Protein AF-A0A8B8SQ99-F1 (afdb_monomer_lite)

Structure (mmCIF, N/CA/C/O backbone):
data_AF-A0A8B8SQ99-F1
#
_entry.id   AF-A0A8B8SQ99-F1
#
loop_
_atom_site.group_PDB
_atom_site.id
_atom_site.type_symbol
_atom_site.label_atom_id
_atom_site.label_alt_id
_atom_site.label_comp_id
_atom_site.label_asym_id
_atom_site.label_entity_id
_atom_site.label_seq_id
_atom_site.pdbx_PDB_ins_code
_atom_site.Cartn_x
_atom_site.Cartn_y
_atom_site.Cartn_z
_atom_site.occupancy
_atom_site.B_iso_or_equiv
_atom_site.auth_seq_id
_atom_site.auth_comp_id
_atom_site.auth_asym_id
_atom_site.auth_atom_id
_atom_site.pdbx_PDB_model_num
ATOM 1 N N . MET A 1 1 ? 25.452 -4.750 1.255 1.00 30.83 1 MET A N 1
ATOM 2 C CA . MET A 1 1 ? 24.038 -4.428 1.561 1.00 30.83 1 MET A CA 1
ATOM 3 C C . MET A 1 1 ? 23.661 -3.075 0.950 1.00 30.83 1 MET A C 1
ATOM 5 O O . MET A 1 1 ? 23.865 -2.051 1.585 1.00 30.83 1 MET A O 1
ATOM 9 N N . ARG A 1 2 ? 23.164 -3.026 -0.296 1.00 33.44 2 ARG A N 1
ATOM 10 C CA . ARG A 1 2 ? 22.572 -1.787 -0.840 1.00 33.44 2 ARG A CA 1
ATOM 11 C C . ARG A 1 2 ? 21.078 -1.833 -0.567 1.00 33.44 2 ARG A C 1
ATOM 13 O O . ARG A 1 2 ? 20.416 -2.775 -0.985 1.00 33.44 2 ARG A O 1
ATOM 20 N N . ARG A 1 3 ? 20.591 -0.842 0.178 1.00 34.09 3 ARG A N 1
ATOM 21 C CA . ARG A 1 3 ? 19.193 -0.638 0.563 1.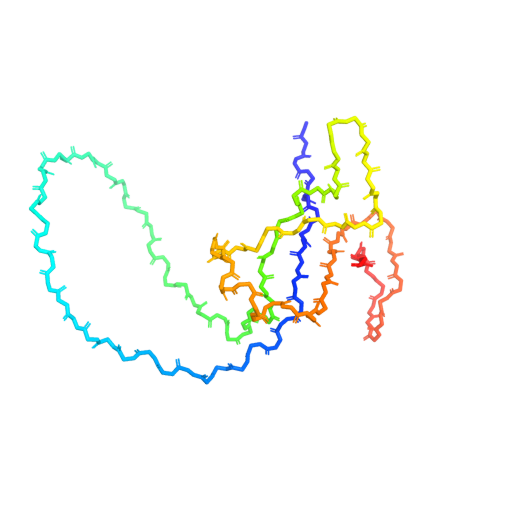00 34.09 3 ARG A CA 1
ATOM 22 C C . ARG A 1 3 ? 18.356 -0.478 -0.714 1.00 34.09 3 ARG A C 1
ATOM 24 O O . ARG A 1 3 ? 18.213 0.622 -1.232 1.00 34.09 3 ARG A O 1
ATOM 31 N N . SER A 1 4 ? 17.889 -1.600 -1.257 1.00 33.97 4 SER A N 1
ATOM 32 C CA . SER A 1 4 ? 16.894 -1.669 -2.320 1.00 33.97 4 SER A CA 1
ATOM 33 C C . SER A 1 4 ? 15.702 -0.834 -1.881 1.00 33.97 4 SER A C 1
ATOM 35 O O . SER A 1 4 ? 15.157 -1.074 -0.803 1.00 33.97 4 SER A O 1
ATOM 37 N N . GLU A 1 5 ? 15.358 0.180 -2.675 1.00 46.09 5 GLU A N 1
ATOM 38 C CA . GLU A 1 5 ? 14.163 0.999 -2.501 1.00 46.09 5 GLU A CA 1
ATOM 39 C C . GLU A 1 5 ? 12.965 0.053 -2.357 1.00 46.09 5 GLU A C 1
ATOM 41 O O . GLU A 1 5 ? 12.477 -0.491 -3.345 1.00 46.09 5 GLU A O 1
ATOM 46 N N . MET A 1 6 ? 12.547 -0.212 -1.115 1.00 45.34 6 MET A N 1
ATOM 47 C CA . MET A 1 6 ? 11.336 -0.970 -0.835 1.00 45.34 6 MET A CA 1
ATOM 48 C C . MET A 1 6 ? 10.214 -0.279 -1.603 1.00 45.34 6 MET A C 1
ATOM 50 O O . MET A 1 6 ? 10.053 0.941 -1.472 1.00 45.34 6 MET A O 1
ATOM 54 N N . GLY A 1 7 ? 9.513 -1.032 -2.456 1.00 53.31 7 GLY A N 1
ATOM 55 C CA . GLY A 1 7 ? 8.424 -0.495 -3.260 1.00 53.31 7 GLY A CA 1
ATOM 56 C C . GLY A 1 7 ? 7.472 0.290 -2.366 1.00 53.31 7 GLY A C 1
ATOM 57 O O . GLY A 1 7 ? 7.188 -0.093 -1.228 1.00 53.31 7 GLY A O 1
ATOM 58 N N . ARG A 1 8 ? 7.071 1.464 -2.837 1.00 64.06 8 ARG A N 1
ATOM 59 C CA . ARG A 1 8 ? 6.225 2.367 -2.064 1.00 64.06 8 ARG A CA 1
ATOM 60 C C . ARG A 1 8 ? 4.787 2.111 -2.495 1.00 64.06 8 ARG A C 1
ATOM 62 O O . ARG A 1 8 ? 4.491 2.132 -3.689 1.00 64.06 8 ARG A O 1
ATOM 69 N N . VAL A 1 9 ? 3.911 1.856 -1.524 1.00 68.06 9 VAL A N 1
ATOM 70 C CA . VAL A 1 9 ? 2.469 1.818 -1.774 1.00 68.06 9 VAL A CA 1
ATOM 71 C C . VAL A 1 9 ? 1.961 3.253 -1.803 1.00 68.06 9 VAL A C 1
ATOM 73 O O . VAL A 1 9 ? 2.213 4.049 -0.895 1.00 68.06 9 VAL A O 1
ATOM 76 N N . TYR A 1 10 ? 1.227 3.577 -2.851 1.00 72.69 10 TYR A N 1
ATOM 77 C CA . TYR A 1 10 ? 0.567 4.854 -3.028 1.00 72.69 10 TYR A CA 1
ATOM 78 C C . TYR A 1 10 ? -0.932 4.623 -3.145 1.00 72.69 10 TYR A C 1
ATOM 80 O O . TYR A 1 10 ? -1.381 3.646 -3.735 1.00 72.69 10 TYR A O 1
ATOM 88 N N . THR A 1 11 ? -1.719 5.536 -2.595 1.00 66.19 11 THR A N 1
ATOM 89 C CA . THR A 1 11 ? -3.162 5.592 -2.850 1.00 66.19 11 THR A CA 1
ATOM 90 C C . THR A 1 11 ? -3.401 6.711 -3.854 1.00 66.19 11 THR A C 1
ATOM 92 O O . THR A 1 11 ? -3.007 7.848 -3.604 1.00 66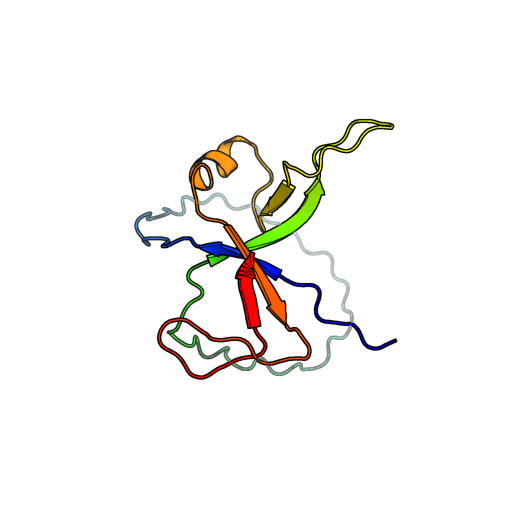.19 11 THR A O 1
ATOM 95 N N . VAL A 1 12 ? -3.969 6.412 -5.024 1.00 57.34 12 VAL A N 1
ATOM 96 C CA . VAL A 1 12 ? -4.258 7.434 -6.039 1.00 57.34 12 VAL A CA 1
ATOM 97 C C . VAL A 1 12 ? -5.444 8.240 -5.530 1.00 57.34 12 VAL A C 1
ATOM 99 O O . VAL A 1 12 ? -6.592 7.800 -5.585 1.00 57.34 12 VAL A O 1
ATOM 102 N N . LEU A 1 13 ? -5.149 9.412 -4.981 1.00 51.69 13 LEU A N 1
ATOM 103 C CA . LEU A 1 13 ? -6.122 10.285 -4.352 1.00 51.69 13 LEU A CA 1
ATOM 104 C C . LEU A 1 13 ? -6.054 11.648 -5.026 1.00 51.69 13 LEU A C 1
ATOM 106 O O . LEU A 1 13 ? -5.206 12.479 -4.710 1.00 51.69 13 LEU A O 1
ATOM 110 N N . ARG A 1 14 ? -7.002 11.905 -5.932 1.00 43.75 14 ARG A N 1
ATOM 111 C CA . ARG A 1 14 ? -7.332 13.270 -6.349 1.00 43.75 14 ARG A CA 1
ATOM 112 C C . ARG A 1 14 ? -7.964 13.973 -5.145 1.00 43.75 14 ARG A C 1
ATOM 114 O O . ARG A 1 14 ? -9.180 13.977 -4.992 1.00 43.75 14 ARG A O 1
ATOM 121 N N . VAL A 1 15 ? -7.126 14.497 -4.256 1.00 45.84 15 VAL A N 1
ATOM 122 C CA . VAL A 1 15 ? -7.551 15.379 -3.170 1.00 45.84 15 VAL A CA 1
ATOM 123 C C . VAL A 1 15 ? -7.977 16.690 -3.824 1.00 45.84 15 VAL A C 1
ATOM 125 O O . VAL A 1 15 ? -7.140 17.414 -4.360 1.00 45.84 15 VAL A O 1
ATOM 128 N N . GLN A 1 16 ? -9.281 16.963 -3.849 1.00 38.91 16 GLN A N 1
ATOM 129 C CA . GLN A 1 16 ? -9.769 18.311 -4.121 1.00 38.91 16 GLN A CA 1
ATOM 130 C C . GLN A 1 16 ? -9.542 19.152 -2.854 1.00 38.91 16 GLN A C 1
ATOM 132 O O . GLN A 1 16 ? -9.927 18.710 -1.770 1.00 38.91 16 GLN A O 1
ATOM 137 N N . PRO A 1 17 ? -8.892 20.324 -2.946 1.00 40.69 17 PRO A N 1
ATOM 138 C CA . PRO A 1 17 ? -8.692 21.199 -1.804 1.00 40.69 17 PRO A CA 1
ATOM 139 C C . PRO A 1 17 ? -9.964 22.021 -1.577 1.00 40.69 17 PRO A C 1
ATOM 141 O O . PRO A 1 17 ? -10.058 23.160 -2.018 1.00 40.69 17 PRO A O 1
ATOM 144 N N . THR A 1 18 ? -10.960 21.460 -0.899 1.00 50.25 18 THR A N 1
ATOM 145 C CA . THR A 1 18 ? -12.085 22.252 -0.383 1.00 50.25 18 THR A CA 1
ATOM 146 C C . THR A 1 18 ? -12.356 21.846 1.054 1.00 50.25 18 THR A C 1
ATOM 148 O O . THR A 1 18 ? -12.973 20.819 1.315 1.00 50.25 18 THR A O 1
ATOM 151 N N . GLY A 1 19 ? -11.846 22.646 1.985 1.00 35.97 19 GLY A N 1
ATOM 152 C CA . GLY A 1 19 ? -12.051 22.442 3.412 1.00 35.97 19 GLY A CA 1
ATOM 153 C C . GLY A 1 19 ? -11.251 23.450 4.217 1.00 35.97 19 GLY A C 1
ATOM 154 O O . GLY A 1 19 ? -10.166 23.154 4.705 1.00 35.97 19 GLY A O 1
ATOM 155 N N . THR A 1 20 ? -11.761 24.674 4.291 1.00 40.78 20 THR A N 1
ATOM 156 C CA . THR A 1 20 ? -11.312 25.721 5.210 1.00 40.78 20 THR A CA 1
ATOM 157 C C . THR A 1 20 ? -11.334 25.200 6.648 1.00 40.78 20 THR A C 1
ATOM 159 O O . THR A 1 20 ? -12.394 24.818 7.136 1.00 40.78 20 THR A O 1
ATOM 162 N N . CYS A 1 21 ? -10.190 25.204 7.335 1.00 28.67 21 CYS A N 1
ATOM 163 C CA . CYS A 1 21 ? -10.114 24.908 8.765 1.00 28.67 21 CYS A CA 1
ATOM 164 C C . CYS A 1 21 ? -9.888 26.228 9.510 1.00 28.67 21 CYS A C 1
ATOM 166 O O . CYS A 1 21 ? -8.792 26.791 9.489 1.00 28.67 21 CYS A O 1
ATOM 168 N N . SER A 1 22 ? -10.953 26.760 10.103 1.00 27.58 22 SER A N 1
ATOM 169 C CA . SER A 1 22 ? -10.917 27.936 10.966 1.00 27.58 22 SER A CA 1
ATOM 170 C C . SER A 1 22 ? -10.170 27.605 12.261 1.00 27.58 22 SER A C 1
ATOM 172 O O . SER A 1 22 ? -10.536 26.705 13.012 1.00 27.58 22 SER A O 1
ATOM 174 N N . PHE A 1 23 ? -9.092 28.348 12.510 1.00 29.92 23 PHE A N 1
ATOM 175 C CA . PHE A 1 23 ? -8.363 28.353 13.773 1.00 29.92 23 PHE A CA 1
ATOM 176 C C . PHE A 1 23 ? -9.188 29.139 14.801 1.00 29.92 23 PHE A C 1
ATOM 178 O O . PHE A 1 23 ? -9.244 30.365 14.738 1.00 29.92 23 PHE A O 1
ATOM 185 N N . LEU A 1 24 ? -9.812 28.450 15.756 1.00 33.16 24 LEU A N 1
ATOM 186 C CA . LEU A 1 24 ? -10.222 29.064 17.017 1.00 33.16 24 LEU A CA 1
ATOM 187 C C . LEU A 1 24 ? -9.241 28.605 18.090 1.00 33.16 24 LEU A C 1
ATOM 189 O O . LEU A 1 24 ? -9.067 27.415 18.346 1.00 33.16 24 LEU A O 1
ATOM 193 N N . GLY A 1 25 ? -8.510 29.579 18.625 1.00 31.86 25 GLY A N 1
ATOM 194 C CA . GLY A 1 25 ? -7.423 29.356 19.557 1.00 31.86 25 GLY A CA 1
ATOM 195 C C . GLY A 1 25 ? -7.890 29.005 20.962 1.00 31.86 25 GLY A C 1
ATOM 196 O O . GLY A 1 25 ? -8.979 29.357 21.391 1.00 31.86 25 GLY A O 1
ATOM 197 N N . THR A 1 26 ? -6.980 28.394 21.709 1.00 39.06 26 THR A N 1
ATOM 198 C CA . THR A 1 26 ? -6.768 28.670 23.129 1.00 39.06 26 THR A CA 1
ATOM 199 C C . THR A 1 26 ? -5.285 28.457 23.420 1.00 39.06 26 THR A C 1
ATOM 201 O O . THR A 1 26 ? -4.630 27.539 22.928 1.00 39.06 26 THR A O 1
ATOM 204 N N . THR A 1 27 ? -4.719 29.405 24.150 1.00 48.59 27 THR A N 1
ATOM 205 C CA . THR A 1 27 ? -3.300 29.532 24.457 1.00 48.59 27 THR A CA 1
ATOM 206 C C . THR A 1 27 ? -2.888 28.530 25.530 1.00 48.59 27 THR A C 1
ATOM 208 O O . THR A 1 27 ? -3.297 28.676 26.678 1.00 48.59 27 THR A O 1
ATOM 211 N N . TYR A 1 28 ? -2.012 27.576 25.207 1.00 34.81 28 TYR A N 1
ATOM 212 C CA . TYR A 1 28 ? -1.273 26.825 26.226 1.00 34.81 28 TYR A CA 1
ATOM 213 C C . TYR A 1 28 ? 0.161 27.353 26.324 1.00 34.81 28 TYR A C 1
ATOM 215 O O . TYR A 1 28 ? 1.009 27.137 25.456 1.00 34.81 28 TYR A O 1
ATOM 223 N N . ARG A 1 29 ? 0.421 28.112 27.391 1.00 34.84 29 ARG A N 1
ATOM 224 C CA . ARG A 1 29 ? 1.713 28.736 27.693 1.00 34.84 29 ARG A CA 1
ATOM 225 C C . ARG A 1 29 ? 2.652 27.677 28.279 1.00 34.84 29 ARG A C 1
ATOM 227 O O . ARG A 1 29 ? 2.729 27.517 29.492 1.00 34.84 29 ARG A O 1
ATOM 234 N N . TYR A 1 30 ? 3.364 26.935 27.431 1.00 40.44 30 TYR A N 1
ATOM 235 C CA . TYR A 1 30 ? 4.378 25.991 27.909 1.00 40.44 30 TYR A CA 1
ATOM 236 C C . TYR A 1 30 ? 5.689 26.721 28.236 1.00 40.44 30 TYR A C 1
ATOM 238 O O . TYR A 1 30 ? 6.352 27.293 27.366 1.00 40.44 30 TYR A O 1
ATOM 246 N N . ARG A 1 31 ? 6.054 26.716 29.520 1.00 42.84 31 ARG A N 1
ATOM 247 C CA . ARG A 1 31 ? 7.272 27.319 30.073 1.00 42.84 31 ARG A CA 1
ATOM 248 C C . ARG A 1 31 ? 8.473 26.427 29.718 1.00 42.84 31 ARG A C 1
ATOM 250 O O . ARG A 1 31 ? 8.557 25.288 30.160 1.00 42.84 31 ARG A O 1
ATOM 257 N N . LYS A 1 32 ? 9.378 26.927 28.871 1.00 43.78 32 LYS A N 1
ATOM 258 C CA . LYS A 1 32 ? 10.569 26.204 28.384 1.00 43.78 32 LYS A CA 1
ATOM 259 C C . LYS A 1 32 ? 11.573 25.923 29.519 1.00 43.78 32 LYS A C 1
ATOM 261 O O . LYS A 1 32 ? 11.946 26.879 30.198 1.00 43.78 32 LYS A O 1
ATOM 266 N N . PRO A 1 33 ? 12.102 24.694 29.674 1.00 37.22 33 PRO A N 1
ATOM 267 C CA . PRO A 1 33 ? 13.322 24.460 30.441 1.00 37.22 33 PRO A CA 1
ATOM 268 C C . PRO A 1 33 ? 14.547 24.823 29.593 1.00 37.22 33 PRO A C 1
ATOM 270 O O . PRO A 1 33 ? 14.659 24.429 28.428 1.00 37.22 33 PRO A O 1
ATOM 273 N N . SER A 1 34 ? 15.464 25.593 30.176 1.00 52.53 34 SER A N 1
ATOM 274 C CA . SER A 1 34 ? 16.729 25.980 29.561 1.00 52.53 34 SER A CA 1
ATOM 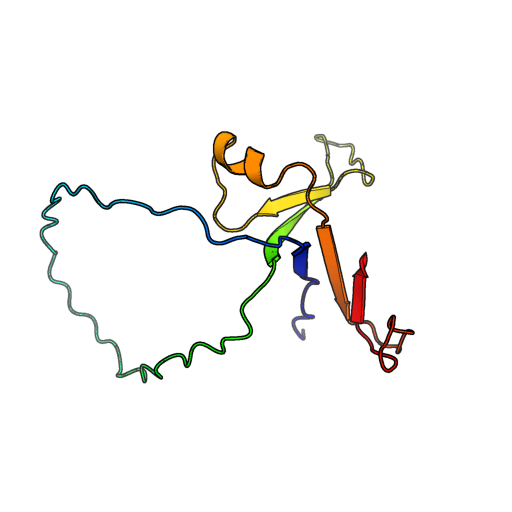275 C C . SER A 1 34 ? 17.731 24.828 29.609 1.00 52.53 34 SER A C 1
ATOM 277 O O . SER A 1 34 ? 18.387 24.616 30.623 1.00 52.53 34 SER A O 1
ATOM 279 N N . TRP A 1 35 ? 17.912 24.142 28.487 1.00 38.53 35 TRP A N 1
ATOM 280 C CA . TRP A 1 35 ? 19.141 23.404 28.212 1.00 38.53 35 TRP A CA 1
ATOM 281 C C . TRP A 1 35 ? 19.586 23.751 26.796 1.00 38.53 35 TRP A C 1
ATOM 283 O O . TRP A 1 35 ? 18.945 23.398 25.806 1.00 38.53 35 TRP A O 1
ATOM 293 N N . ARG A 1 36 ? 20.667 24.533 26.715 1.00 48.88 36 ARG A N 1
ATOM 294 C CA . ARG A 1 36 ? 21.410 24.759 25.476 1.00 48.88 36 ARG A CA 1
ATOM 295 C C . ARG A 1 36 ? 22.132 23.460 25.136 1.00 48.88 36 ARG A C 1
ATOM 297 O O . ARG A 1 36 ? 22.939 22.993 25.929 1.00 48.88 36 ARG A O 1
ATOM 304 N N . LEU A 1 37 ? 21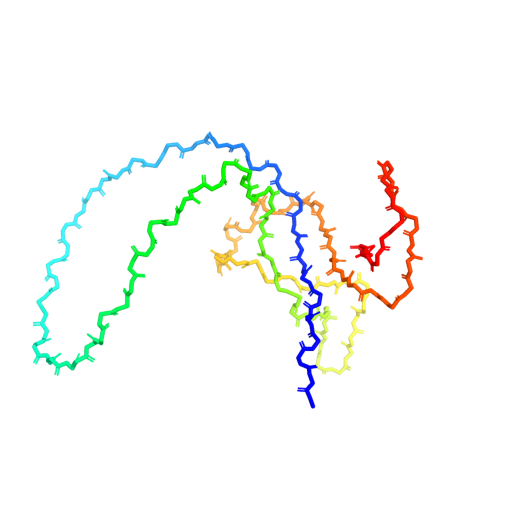.912 22.946 23.932 1.00 48.50 37 LEU A N 1
ATOM 305 C CA . LEU A 1 37 ? 22.916 22.146 23.245 1.00 48.50 37 LEU A CA 1
ATOM 306 C C . LEU A 1 37 ? 23.023 22.668 21.814 1.00 48.50 37 LEU A C 1
ATOM 308 O O . LEU A 1 37 ? 22.019 22.822 21.115 1.00 48.50 37 LEU A O 1
ATOM 312 N N . TRP A 1 38 ? 24.253 23.010 21.447 1.00 37.03 38 TRP A N 1
ATOM 313 C CA . TRP A 1 38 ? 24.708 23.401 20.119 1.00 37.03 38 TRP A CA 1
ATOM 314 C C . TRP A 1 38 ? 23.935 22.709 18.984 1.00 37.03 38 TRP A C 1
ATOM 316 O O . TRP A 1 38 ? 23.888 21.482 18.907 1.00 37.03 38 TRP A O 1
ATOM 326 N N . ARG A 1 39 ? 23.384 23.497 18.055 1.00 45.78 39 ARG A N 1
ATOM 327 C CA . ARG A 1 39 ? 23.008 23.018 16.721 1.00 45.78 39 ARG A CA 1
ATOM 328 C C . ARG A 1 39 ? 23.821 23.803 15.690 1.00 45.78 39 ARG A C 1
ATOM 330 O O . ARG A 1 39 ? 23.717 25.029 15.695 1.00 45.78 39 ARG A O 1
ATOM 337 N N . PRO A 1 40 ? 24.620 23.142 14.834 1.00 46.81 40 PRO A N 1
ATOM 338 C CA . PRO A 1 40 ? 25.331 23.825 13.762 1.00 46.81 40 PRO A CA 1
ATOM 339 C C . PRO A 1 40 ? 24.334 24.455 12.783 1.00 46.81 40 PRO A C 1
ATOM 341 O O . PRO A 1 40 ? 23.215 23.961 12.605 1.00 46.81 40 PRO A O 1
ATOM 344 N N . ALA A 1 41 ? 24.752 25.558 12.163 1.00 53.41 41 ALA A N 1
ATOM 345 C CA . ALA A 1 41 ? 24.026 26.243 11.104 1.00 53.41 41 ALA A CA 1
ATOM 346 C C . ALA A 1 41 ? 23.798 25.287 9.920 1.00 53.41 41 ALA A C 1
ATOM 348 O O . ALA A 1 41 ? 24.667 25.082 9.081 1.00 53.41 41 ALA A O 1
ATOM 349 N N . GLY A 1 42 ? 22.625 24.658 9.886 1.00 45.94 42 GLY A N 1
ATOM 350 C CA . GLY A 1 42 ? 22.148 23.884 8.749 1.00 45.94 42 GLY A CA 1
ATOM 351 C C . GLY A 1 42 ? 21.298 24.779 7.860 1.00 45.94 42 GLY A C 1
ATOM 352 O O . GLY A 1 42 ? 20.247 25.257 8.286 1.00 45.94 42 GLY A O 1
ATOM 353 N N . ASN A 1 43 ? 21.772 25.015 6.642 1.00 57.41 43 ASN A N 1
ATOM 354 C CA . ASN A 1 43 ? 21.142 25.832 5.611 1.00 57.41 43 ASN A CA 1
ATOM 355 C C . ASN A 1 43 ? 19.637 25.531 5.498 1.00 57.41 43 ASN A C 1
ATOM 357 O O . ASN A 1 43 ? 19.239 24.469 5.017 1.00 57.41 43 ASN A O 1
ATOM 361 N N . ARG A 1 44 ? 18.786 26.481 5.909 1.00 52.69 44 ARG A N 1
ATOM 362 C CA . ARG A 1 44 ? 17.374 26.502 5.508 1.00 52.69 44 ARG A CA 1
ATOM 363 C C . ARG A 1 44 ? 17.335 26.906 4.040 1.00 52.69 44 ARG A C 1
ATOM 365 O O . ARG A 1 44 ? 17.134 28.071 3.721 1.00 52.69 44 ARG A O 1
ATOM 372 N N . THR A 1 45 ? 17.557 25.949 3.144 1.00 49.81 45 THR A N 1
ATOM 373 C CA . THR A 1 45 ? 17.119 26.118 1.762 1.00 49.81 45 THR A CA 1
ATOM 374 C C . THR A 1 45 ? 15.604 26.283 1.810 1.00 49.81 45 THR A C 1
ATOM 376 O O . THR A 1 45 ? 14.882 25.425 2.327 1.00 49.81 45 THR A O 1
ATOM 379 N N . SER A 1 46 ? 15.111 27.439 1.361 1.00 53.50 46 SER A N 1
ATOM 380 C CA . SER A 1 46 ? 13.692 27.630 1.097 1.00 53.50 46 SER A CA 1
ATOM 381 C C . SER A 1 46 ? 13.294 26.522 0.134 1.00 53.50 46 SER A C 1
ATOM 383 O O . SER A 1 46 ? 13.794 26.421 -0.984 1.00 53.50 46 SER A O 1
ATOM 385 N N . LYS A 1 47 ? 12.471 25.596 0.619 1.00 57.06 47 LYS A N 1
ATOM 386 C CA . LYS A 1 47 ? 11.982 24.489 -0.186 1.00 57.06 47 LYS A CA 1
ATOM 387 C C . LYS A 1 47 ? 11.064 25.111 -1.230 1.00 57.06 47 LYS A C 1
ATOM 389 O O . LYS A 1 47 ? 9.900 25.358 -0.935 1.00 57.06 47 LYS A O 1
ATOM 394 N N . THR A 1 48 ? 11.606 25.435 -2.403 1.00 50.00 48 THR A N 1
ATOM 395 C CA . THR A 1 48 ? 10.836 25.871 -3.566 1.00 50.00 48 THR A CA 1
ATOM 396 C C . THR A 1 48 ? 9.715 24.859 -3.740 1.00 50.00 48 THR A C 1
ATOM 398 O O . THR A 1 48 ? 9.969 23.674 -3.977 1.00 50.00 48 THR A O 1
ATOM 401 N N . ILE A 1 49 ? 8.478 25.292 -3.497 1.00 61.72 49 ILE A N 1
ATOM 402 C CA . ILE A 1 49 ? 7.301 24.441 -3.618 1.00 61.72 49 ILE A CA 1
ATOM 403 C C . ILE A 1 49 ? 7.142 24.210 -5.115 1.00 61.72 49 ILE A C 1
ATOM 405 O O . ILE A 1 49 ? 6.590 25.039 -5.830 1.00 61.72 49 ILE A O 1
ATOM 409 N N . ASN A 1 50 ? 7.718 23.119 -5.615 1.00 54.78 50 ASN A N 1
ATOM 410 C CA . ASN A 1 50 ? 7.448 22.664 -6.965 1.00 54.78 50 ASN A CA 1
ATOM 411 C C . ASN A 1 50 ? 5.935 22.403 -7.042 1.00 54.78 50 ASN A C 1
ATOM 413 O O . ASN A 1 50 ? 5.429 21.488 -6.393 1.00 54.78 50 ASN A O 1
ATOM 417 N N . MET A 1 51 ? 5.223 23.259 -7.778 1.00 55.19 51 MET A N 1
ATOM 418 C CA . MET A 1 51 ? 3.758 23.273 -7.904 1.00 55.19 51 MET A CA 1
ATOM 419 C C . MET A 1 51 ? 3.197 21.995 -8.546 1.00 55.19 51 MET A C 1
ATOM 421 O O . MET A 1 51 ? 1.991 21.760 -8.508 1.00 55.19 51 MET A O 1
ATOM 425 N N . SER A 1 52 ? 4.058 21.119 -9.074 1.00 59.12 52 SER A N 1
ATOM 426 C CA . SER A 1 52 ? 3.718 19.723 -9.357 1.00 59.12 52 SER A CA 1
ATOM 427 C C . SER A 1 52 ? 3.591 18.931 -8.043 1.00 59.12 52 SER A C 1
ATOM 429 O O . SER A 1 52 ? 4.468 18.145 -7.674 1.00 59.12 52 SER A O 1
ATOM 431 N N . GLY A 1 53 ? 2.503 19.170 -7.309 1.00 77.12 53 GLY A N 1
ATOM 432 C CA . GLY A 1 53 ? 2.214 18.542 -6.019 1.00 77.12 53 GLY A CA 1
ATOM 433 C C . GLY A 1 53 ? 1.977 17.026 -6.087 1.00 77.12 53 GLY A C 1
ATOM 434 O O . GLY A 1 53 ? 1.736 16.435 -7.139 1.00 77.12 53 GLY A O 1
ATOM 435 N N . ARG A 1 54 ? 2.032 16.371 -4.922 1.00 81.06 54 ARG A N 1
ATOM 436 C CA . ARG A 1 54 ? 1.779 14.930 -4.770 1.00 81.06 54 ARG A CA 1
ATOM 437 C C . ARG A 1 54 ? 0.271 14.645 -4.815 1.00 81.06 54 ARG A C 1
ATOM 439 O O . ARG A 1 54 ? -0.429 14.977 -3.869 1.00 81.06 54 ARG A O 1
ATOM 446 N N . LEU A 1 55 ? -0.208 13.974 -5.864 1.00 88.19 55 LEU A N 1
ATOM 447 C CA . LEU A 1 55 ? -1.623 13.576 -6.041 1.00 88.19 55 LEU A CA 1
ATOM 448 C C . LEU A 1 55 ? -1.983 12.233 -5.371 1.00 88.19 55 LEU A C 1
ATOM 450 O O . LEU A 1 55 ? -2.867 11.508 -5.822 1.00 88.19 55 LEU A O 1
ATOM 454 N N . TRP A 1 56 ? -1.226 11.823 -4.361 1.00 88.56 56 TRP A N 1
ATOM 455 C CA . TRP A 1 56 ? -1.428 10.544 -3.691 1.00 88.56 56 TRP A CA 1
ATOM 456 C C . TRP A 1 56 ? -1.101 10.647 -2.209 1.00 88.56 56 TRP A C 1
ATOM 458 O O . TRP A 1 56 ? -0.195 11.388 -1.801 1.00 88.56 56 TRP A O 1
ATOM 468 N N . SER A 1 57 ? -1.809 9.862 -1.401 1.00 87.50 57 SER A N 1
ATOM 469 C CA . SER A 1 57 ? -1.484 9.720 0.015 1.00 87.50 57 SER A CA 1
ATOM 470 C C . SER A 1 57 ? -0.519 8.562 0.193 1.00 87.50 57 SER A C 1
ATOM 472 O O . SER A 1 57 ? -0.666 7.488 -0.404 1.00 87.50 57 SER A O 1
ATOM 474 N N . LYS A 1 58 ? 0.534 8.814 0.969 1.00 88.56 58 LYS A N 1
ATOM 475 C CA . LYS A 1 58 ? 1.574 7.826 1.223 1.00 88.56 58 LYS A CA 1
ATOM 476 C C . LYS A 1 58 ? 1.036 6.771 2.175 1.00 88.56 58 LYS A C 1
ATOM 478 O O . LYS A 1 58 ? 0.437 7.111 3.191 1.00 88.56 58 LYS A O 1
ATOM 483 N N . ALA A 1 59 ? 1.289 5.513 1.847 1.00 90.69 59 ALA A N 1
ATOM 484 C CA . ALA A 1 59 ? 0.975 4.394 2.710 1.00 90.69 59 ALA A CA 1
ATOM 485 C C . ALA A 1 59 ? 2.162 3.431 2.785 1.00 90.69 59 ALA A C 1
ATOM 487 O O . ALA A 1 59 ? 3.029 3.383 1.909 1.00 90.69 59 ALA A O 1
ATOM 488 N N . ILE A 1 60 ? 2.200 2.666 3.865 1.00 91.25 60 ILE A N 1
ATOM 489 C CA . ILE A 1 60 ? 3.169 1.609 4.108 1.00 91.25 60 ILE A CA 1
ATOM 490 C C . ILE A 1 60 ? 2.420 0.285 4.016 1.00 91.25 60 ILE A C 1
ATOM 492 O O . ILE A 1 60 ? 1.362 0.117 4.626 1.00 91.25 60 ILE A O 1
ATOM 496 N N . PHE A 1 61 ? 2.981 -0.659 3.262 1.00 92.81 61 PHE A N 1
ATOM 497 C CA . PHE A 1 61 ? 2.519 -2.040 3.288 1.00 92.81 61 PHE A CA 1
ATOM 498 C C . PHE A 1 61 ? 2.865 -2.643 4.651 1.00 92.81 61 PHE A C 1
ATOM 500 O O . PHE A 1 61 ? 4.040 -2.859 4.946 1.00 92.81 61 PHE A O 1
ATOM 507 N N . ALA A 1 62 ? 1.860 -2.853 5.499 1.00 91.69 62 ALA A N 1
ATOM 508 C CA . ALA A 1 62 ? 2.073 -3.398 6.836 1.00 91.69 62 ALA A CA 1
ATOM 509 C C . ALA A 1 62 ? 2.192 -4.929 6.806 1.00 91.69 62 ALA A C 1
ATOM 511 O O . ALA A 1 62 ? 2.932 -5.512 7.593 1.00 91.69 62 ALA A O 1
ATOM 512 N N . GLY A 1 63 ? 1.477 -5.576 5.887 1.00 93.00 63 GLY A N 1
ATOM 513 C CA . GLY A 1 63 ? 1.451 -7.025 5.740 1.00 93.00 63 GLY A CA 1
ATOM 514 C C . GLY A 1 63 ? 0.128 -7.493 5.153 1.00 93.00 63 GLY A C 1
ATOM 515 O O . GLY A 1 63 ? -0.648 -6.699 4.628 1.00 93.00 63 GLY A O 1
ATOM 516 N N . TYR A 1 64 ? -0.142 -8.785 5.273 1.00 96.12 64 TYR A N 1
ATOM 517 C CA . TYR A 1 64 ? -1.414 -9.3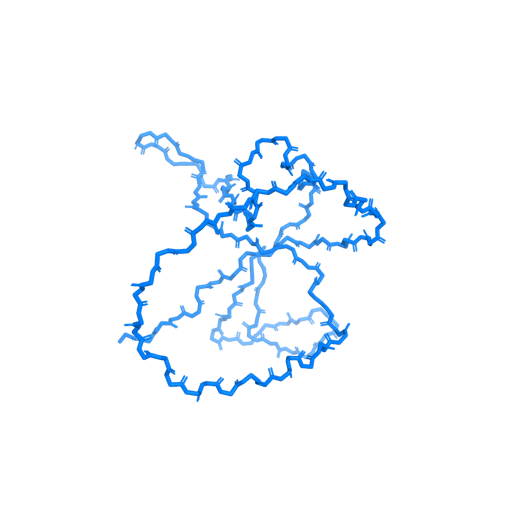77 4.870 1.00 96.12 64 TYR A CA 1
ATOM 518 C C . TYR A 1 64 ? -2.304 -9.636 6.080 1.00 96.12 64 TYR A C 1
ATOM 520 O O . TYR A 1 64 ? -1.823 -9.749 7.212 1.00 96.12 64 TYR A O 1
ATOM 528 N N . LYS A 1 65 ? -3.607 -9.783 5.840 1.00 95.81 65 LYS A N 1
ATOM 529 C CA . LYS A 1 65 ? -4.547 -10.231 6.867 1.00 95.81 65 LYS A CA 1
ATOM 530 C C . LYS A 1 65 ? -4.098 -11.601 7.376 1.00 95.81 65 LYS A C 1
ATOM 532 O O . LYS A 1 65 ? -3.979 -12.549 6.605 1.00 95.81 65 LYS A O 1
ATOM 537 N N . ARG A 1 66 ? -3.859 -11.732 8.678 1.00 97.50 66 ARG A N 1
ATOM 538 C CA . ARG A 1 66 ? -3.415 -12.991 9.289 1.00 97.50 66 ARG A CA 1
ATOM 539 C C . ARG A 1 66 ? -3.993 -13.182 10.682 1.00 97.50 66 ARG A C 1
ATOM 541 O O . ARG A 1 66 ? -4.292 -12.211 11.367 1.00 97.50 66 ARG A O 1
ATOM 548 N N . GLY A 1 67 ? -4.146 -14.441 11.073 1.00 95.25 67 GLY A N 1
ATOM 549 C CA . GLY A 1 67 ? -4.264 -14.843 12.471 1.00 95.25 67 GLY A CA 1
ATOM 550 C C . GLY A 1 67 ? -2.888 -15.180 13.051 1.00 95.25 67 GLY A C 1
ATOM 551 O O . GLY A 1 67 ? -1.852 -14.808 12.492 1.00 95.25 67 GLY A O 1
ATOM 552 N N . LEU A 1 68 ? -2.872 -15.940 14.148 1.00 95.69 68 LEU A N 1
ATOM 553 C CA . LEU A 1 68 ? -1.626 -16.351 14.801 1.00 95.69 68 LEU A CA 1
ATOM 554 C C . LEU A 1 68 ? -0.751 -17.218 13.876 1.00 95.69 68 LEU A C 1
ATOM 556 O O . LEU A 1 68 ? 0.429 -16.930 13.684 1.00 95.69 68 LEU A O 1
ATOM 560 N N . ARG A 1 69 ? -1.353 -18.248 13.267 1.00 95.19 69 ARG A N 1
ATOM 561 C CA . ARG A 1 69 ? -0.653 -19.247 12.438 1.00 95.19 69 ARG A CA 1
ATOM 562 C C . ARG A 1 69 ? -0.921 -19.109 10.940 1.00 95.19 69 ARG A C 1
ATOM 564 O O . ARG A 1 69 ? -0.043 -19.403 10.143 1.00 95.19 69 ARG A O 1
ATOM 571 N N . ASN A 1 70 ? -2.104 -18.616 10.566 1.00 94.81 70 ASN A N 1
ATOM 572 C CA . ASN A 1 70 ? -2.555 -18.616 9.174 1.00 94.81 70 ASN A CA 1
ATOM 573 C C . ASN A 1 70 ? -2.574 -17.202 8.596 1.00 94.81 70 ASN A C 1
ATOM 575 O O . ASN A 1 70 ? -3.199 -16.300 9.162 1.00 94.81 70 ASN A O 1
ATOM 579 N N . GLN A 1 71 ? -1.934 -17.033 7.445 1.00 97.00 71 GLN A N 1
ATOM 580 C CA . GLN A 1 71 ? -1.922 -15.799 6.668 1.00 97.00 71 GLN A CA 1
ATOM 581 C C . GLN A 1 71 ? -2.861 -15.932 5.462 1.00 97.00 71 GLN A C 1
ATOM 583 O O . GLN A 1 71 ? -3.004 -17.012 4.905 1.00 97.00 71 GLN A O 1
ATOM 588 N N . ARG A 1 72 ? -3.553 -14.849 5.099 1.00 97.06 72 ARG A N 1
ATOM 589 C CA . ARG A 1 72 ? -4.451 -14.768 3.941 1.00 97.06 72 ARG A CA 1
ATOM 590 C C . ARG A 1 72 ? -3.908 -13.720 2.973 1.00 97.06 72 ARG A C 1
ATOM 592 O O . ARG A 1 72 ? -4.130 -12.529 3.185 1.00 97.06 72 ARG A O 1
ATOM 599 N N . GLU A 1 73 ? -3.196 -14.138 1.926 1.00 94.81 73 GLU A N 1
ATOM 600 C CA . GLU A 1 73 ? -2.481 -13.205 1.037 1.00 94.81 73 GLU A CA 1
ATOM 601 C C . GLU A 1 73 ? -3.400 -12.361 0.140 1.00 94.81 73 GLU A C 1
ATOM 603 O O . GLU A 1 73 ? -2.996 -11.298 -0.321 1.00 94.81 73 GLU A O 1
ATOM 608 N N . HIS A 1 74 ? -4.655 -12.772 -0.067 1.00 95.12 74 HIS A N 1
ATOM 609 C CA . HIS A 1 74 ? -5.609 -12.037 -0.910 1.00 95.12 74 HIS A CA 1
ATOM 610 C C . HIS A 1 74 ? -6.062 -10.688 -0.320 1.00 95.12 74 HIS A C 1
ATOM 612 O O . HIS A 1 74 ? -6.753 -9.925 -0.991 1.00 95.12 74 HIS A O 1
ATOM 618 N N . THR A 1 75 ? -5.716 -10.372 0.933 1.00 95.00 75 THR A N 1
ATOM 619 C CA . THR A 1 75 ? -6.048 -9.084 1.560 1.00 95.00 75 THR A CA 1
ATOM 620 C C . THR A 1 75 ? -4.817 -8.458 2.195 1.00 95.00 75 THR A C 1
ATOM 622 O O . THR A 1 75 ? -4.239 -9.002 3.138 1.00 95.00 75 THR A O 1
ATOM 625 N N . ALA A 1 76 ? -4.450 -7.276 1.707 1.00 94.00 76 ALA A N 1
ATOM 626 C CA . ALA A 1 76 ? -3.364 -6.463 2.234 1.00 94.00 76 ALA A CA 1
ATOM 627 C C . ALA A 1 76 ? -3.847 -5.498 3.325 1.00 94.00 76 ALA A C 1
ATOM 629 O O . ALA A 1 76 ? -4.936 -4.934 3.242 1.00 94.00 76 ALA A O 1
ATOM 630 N N . LEU A 1 77 ? -2.995 -5.265 4.319 1.00 92.88 77 LEU A N 1
ATOM 631 C CA . LEU A 1 77 ? -3.147 -4.231 5.334 1.00 92.88 77 LEU A CA 1
ATOM 632 C C . LEU A 1 77 ? -2.233 -3.056 4.981 1.00 92.88 77 LEU A C 1
ATOM 634 O O . LEU A 1 77 ? -1.015 -3.212 4.837 1.00 92.88 77 LEU A O 1
ATOM 638 N N . LEU A 1 78 ? -2.824 -1.870 4.858 1.00 92.75 78 LEU A N 1
ATOM 639 C CA . LEU A 1 78 ? -2.123 -0.640 4.505 1.00 92.75 78 LEU A CA 1
ATOM 640 C C . LEU A 1 78 ? -2.182 0.345 5.668 1.00 92.75 78 LEU A C 1
ATOM 642 O O . LEU A 1 78 ? -3.260 0.684 6.147 1.00 92.75 78 LEU A O 1
ATOM 646 N N . LYS A 1 79 ? -1.017 0.832 6.098 1.00 91.06 79 LYS A N 1
ATOM 647 C CA . LYS A 1 79 ? -0.913 1.912 7.080 1.00 91.06 79 LYS A CA 1
ATOM 648 C C . LYS A 1 79 ? -0.721 3.231 6.349 1.00 91.06 79 LYS A C 1
ATOM 650 O O . LYS A 1 79 ? 0.341 3.467 5.775 1.00 91.06 79 LYS A O 1
ATOM 655 N N . ILE A 1 80 ? -1.740 4.077 6.358 1.00 91.06 80 ILE A N 1
ATOM 656 C CA . ILE A 1 80 ? -1.693 5.394 5.719 1.00 91.06 80 ILE A CA 1
ATOM 657 C C . ILE A 1 80 ? -0.921 6.359 6.627 1.00 91.06 80 ILE A C 1
ATOM 659 O O . ILE A 1 80 ? -1.046 6.319 7.850 1.00 91.06 80 ILE A O 1
ATOM 663 N N . GLU A 1 81 ? -0.069 7.201 6.044 1.00 89.31 81 GLU A N 1
ATOM 664 C CA . GLU A 1 81 ? 0.656 8.211 6.814 1.00 89.31 81 GLU A CA 1
ATOM 665 C C . GLU A 1 81 ? -0.303 9.269 7.362 1.00 89.31 81 GLU A C 1
ATOM 667 O O . GLU A 1 81 ? -1.022 9.906 6.597 1.00 89.31 81 GLU A O 1
ATOM 672 N N . GLY A 1 82 ? -0.254 9.490 8.678 1.00 88.75 82 GLY A N 1
ATOM 673 C CA . GLY A 1 82 ? -1.040 10.527 9.349 1.00 88.75 82 GLY A CA 1
ATOM 674 C C . GLY A 1 82 ? -2.455 10.113 9.749 1.00 88.75 82 GLY A C 1
ATOM 675 O O . GLY A 1 82 ? -3.159 10.958 10.276 1.00 88.75 82 GLY A O 1
ATOM 676 N N . VAL A 1 83 ? -2.844 8.851 9.537 1.00 89.81 83 VAL A N 1
ATOM 677 C CA . VAL A 1 83 ? -4.144 8.309 9.960 1.00 89.81 83 VAL A CA 1
ATOM 678 C C . VAL A 1 83 ? -3.926 7.334 11.110 1.00 89.81 83 VAL A C 1
ATOM 680 O O . VAL A 1 83 ? -3.186 6.355 10.960 1.00 89.81 83 VAL A O 1
ATOM 683 N N . TYR A 1 84 ? -4.551 7.606 12.254 1.00 89.94 84 TYR A N 1
ATOM 684 C CA . TYR A 1 84 ? -4.420 6.771 13.457 1.00 89.94 84 TYR A CA 1
ATOM 685 C C . TYR A 1 84 ? -5.767 6.354 14.046 1.00 89.94 84 TYR A C 1
ATOM 687 O O . TYR A 1 84 ? -5.838 5.295 14.671 1.00 89.94 84 TYR A O 1
ATOM 695 N N . ALA A 1 85 ? -6.815 7.153 13.835 1.00 91.56 85 ALA A N 1
ATOM 696 C CA . ALA A 1 85 ? -8.168 6.854 14.286 1.00 91.56 85 ALA A CA 1
ATOM 697 C C . ALA A 1 85 ? -8.988 6.158 13.190 1.00 91.56 85 ALA A C 1
ATOM 699 O O . ALA A 1 85 ? -8.739 6.349 12.001 1.00 91.56 85 ALA A O 1
ATOM 700 N N . GLY A 1 86 ? -9.984 5.363 13.598 1.00 87.19 86 GLY A N 1
ATOM 701 C CA . GLY A 1 86 ? -10.920 4.714 12.675 1.00 87.19 86 GLY A CA 1
ATOM 702 C C . GLY A 1 86 ? -11.761 5.724 11.893 1.00 87.19 86 GLY A C 1
ATOM 703 O O . GLY A 1 86 ? -11.933 5.562 10.690 1.00 87.19 86 GLY A O 1
ATOM 704 N N . ASP A 1 87 ? -12.182 6.809 12.538 1.00 89.50 87 ASP A N 1
ATOM 705 C CA . ASP A 1 87 ? -13.055 7.828 11.940 1.00 89.50 87 ASP A CA 1
ATOM 706 C C . ASP A 1 87 ? -12.376 8.554 10.762 1.00 89.50 87 ASP A C 1
ATOM 708 O O . ASP A 1 87 ? -12.989 8.846 9.740 1.00 89.50 87 ASP A O 1
ATOM 712 N N . GLU A 1 88 ? -11.058 8.756 10.839 1.00 86.12 88 GLU A N 1
ATOM 713 C CA . GLU A 1 88 ? -10.249 9.360 9.770 1.00 86.12 88 GLU A CA 1
ATOM 714 C C . GLU A 1 88 ? -10.088 8.439 8.543 1.00 86.12 88 GLU A C 1
ATOM 716 O O . GLU A 1 88 ? -9.743 8.899 7.448 1.00 86.12 88 GLU A O 1
ATOM 721 N N . THR A 1 89 ? -10.312 7.126 8.699 1.00 88.06 89 THR A N 1
ATOM 722 C CA . THR A 1 89 ? -10.140 6.154 7.605 1.00 88.06 89 THR A CA 1
ATOM 723 C C . THR A 1 89 ? -11.260 6.209 6.575 1.00 88.06 89 THR A C 1
ATOM 725 O O . THR A 1 89 ? -11.036 5.799 5.434 1.00 88.06 89 THR A O 1
ATOM 728 N N . GLU A 1 90 ? -12.425 6.755 6.933 1.00 88.81 90 GLU A N 1
ATOM 729 C CA . GLU A 1 90 ? -13.611 6.797 6.074 1.00 88.81 90 GLU A CA 1
ATOM 730 C C . GLU A 1 90 ? -13.319 7.479 4.728 1.00 88.81 90 GLU A C 1
ATOM 732 O O . GLU A 1 90 ? -13.714 6.992 3.668 1.00 88.81 90 GLU A O 1
ATOM 737 N N . PHE A 1 91 ? -12.493 8.530 4.743 1.00 88.06 91 PHE A N 1
ATOM 738 C CA . PHE A 1 91 ? -12.059 9.239 3.538 1.00 88.06 91 PHE A CA 1
ATOM 739 C C . PHE A 1 91 ? -11.318 8.348 2.520 1.00 88.06 91 PHE A C 1
ATOM 741 O O . PHE A 1 91 ? -11.355 8.599 1.310 1.00 88.06 91 PHE A O 1
ATOM 748 N N . PHE A 1 92 ? -10.619 7.314 2.992 1.00 89.06 92 PHE A N 1
ATOM 749 C CA . PHE A 1 92 ? -9.766 6.444 2.179 1.00 89.06 92 PHE A CA 1
ATOM 750 C C . PHE A 1 92 ? -10.481 5.187 1.678 1.00 89.06 92 PHE A C 1
ATOM 752 O O . PHE A 1 92 ? -9.928 4.459 0.845 1.00 89.06 92 PHE A O 1
ATOM 759 N N . LEU A 1 93 ? -11.707 4.938 2.138 1.00 89.31 93 LEU A N 1
ATOM 760 C CA . LEU A 1 93 ? -12.509 3.815 1.674 1.00 89.31 93 LEU A CA 1
ATOM 761 C C . LEU A 1 93 ? -12.838 3.966 0.178 1.00 89.31 93 LEU A C 1
ATOM 763 O O . LEU A 1 93 ? -13.090 5.057 -0.338 1.00 89.31 93 LEU A O 1
ATOM 767 N N . GLY A 1 94 ? -12.765 2.851 -0.554 1.00 89.81 94 GLY A N 1
ATOM 768 C CA . GLY A 1 94 ? -13.059 2.793 -1.993 1.00 89.81 94 GLY A CA 1
ATOM 769 C C . GLY A 1 94 ? -12.024 3.450 -2.918 1.00 89.81 94 GLY A C 1
ATOM 770 O O . GLY A 1 94 ? -12.227 3.492 -4.132 1.00 89.81 94 GLY A O 1
ATOM 771 N N . LYS A 1 95 ? -10.904 3.968 -2.397 1.00 91.62 95 LYS A N 1
ATOM 772 C CA . LYS A 1 95 ? -9.851 4.577 -3.227 1.00 91.62 95 LYS A CA 1
ATOM 773 C C . LYS A 1 95 ? -8.975 3.516 -3.897 1.00 91.62 95 LYS A C 1
ATOM 775 O O . LYS A 1 95 ? -8.729 2.443 -3.349 1.00 91.62 95 LYS A O 1
ATOM 780 N N . ARG A 1 96 ? -8.450 3.840 -5.085 1.00 93.00 96 ARG A N 1
ATOM 781 C CA . ARG A 1 96 ? -7.510 2.965 -5.803 1.00 93.00 96 ARG A CA 1
ATOM 782 C C . ARG A 1 96 ? -6.130 3.012 -5.150 1.00 93.00 96 ARG A C 1
ATOM 784 O O . ARG A 1 96 ? -5.602 4.089 -4.868 1.00 93.00 96 ARG A O 1
ATOM 791 N N . CYS A 1 97 ? -5.538 1.842 -4.958 1.00 92.19 97 CYS A N 1
ATOM 792 C CA . CYS A 1 97 ? -4.192 1.671 -4.423 1.00 92.19 97 CYS A CA 1
ATOM 793 C C . CYS A 1 97 ? -3.261 1.171 -5.530 1.00 92.19 97 CYS A C 1
ATOM 795 O O . CYS A 1 97 ? -3.709 0.491 -6.446 1.00 92.19 97 CYS A O 1
ATOM 797 N N . ALA A 1 98 ? -1.987 1.535 -5.447 1.00 92.88 98 ALA A N 1
ATOM 798 C CA . ALA A 1 98 ? -0.960 1.171 -6.408 1.00 92.88 98 ALA A CA 1
ATOM 799 C C . ALA A 1 98 ? 0.355 0.901 -5.673 1.00 92.88 98 ALA A C 1
ATOM 801 O O . ALA A 1 98 ? 0.857 1.761 -4.944 1.00 92.88 98 ALA A O 1
ATOM 802 N N . TYR A 1 99 ? 0.949 -0.269 -5.875 1.00 92.12 99 TYR A N 1
ATOM 803 C CA . TYR A 1 99 ? 2.286 -0.583 -5.382 1.00 92.12 99 TYR A CA 1
ATOM 804 C C . TYR A 1 99 ? 3.320 -0.367 -6.480 1.00 92.12 99 TYR A C 1
ATOM 806 O O . TYR A 1 99 ? 3.430 -1.168 -7.407 1.00 92.12 99 TYR A O 1
ATOM 814 N N . MET A 1 100 ? 4.099 0.712 -6.377 1.00 91.44 100 MET A N 1
ATOM 815 C CA . MET A 1 100 ? 5.123 1.026 -7.369 1.00 91.44 100 MET A CA 1
ATOM 816 C C . MET A 1 100 ? 6.482 0.466 -6.948 1.00 91.44 100 MET A C 1
ATOM 818 O O . MET A 1 10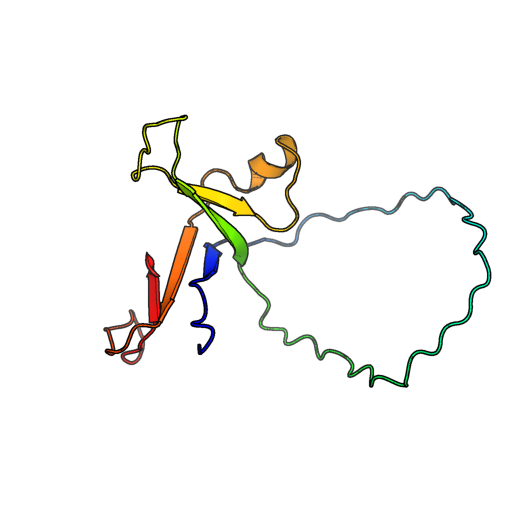0 ? 7.004 0.784 -5.874 1.00 91.44 100 MET A O 1
ATOM 822 N N . TYR A 1 101 ? 7.101 -0.294 -7.845 1.00 91.50 101 TYR A N 1
ATOM 823 C CA . TYR A 1 101 ? 8.448 -0.829 -7.673 1.00 91.50 101 TYR A CA 1
ATOM 824 C C . TYR A 1 101 ? 9.243 -0.754 -8.980 1.00 91.50 101 TYR A C 1
ATOM 826 O O . TYR A 1 101 ? 8.694 -0.525 -10.059 1.00 91.50 101 TYR A O 1
ATOM 834 N N . LYS A 1 102 ? 10.566 -0.911 -8.888 1.00 90.75 102 LYS A N 1
ATOM 835 C CA . LYS A 1 102 ? 11.459 -0.963 -10.052 1.00 90.75 102 LYS A CA 1
ATOM 836 C C . LYS A 1 102 ? 12.006 -2.376 -10.217 1.00 90.75 102 LYS A C 1
ATOM 838 O O . LYS A 1 102 ? 12.441 -2.987 -9.245 1.00 90.75 102 LYS A O 1
ATOM 843 N N . ALA A 1 103 ? 12.018 -2.868 -11.449 1.00 91.69 103 ALA A N 1
ATOM 844 C CA . ALA A 1 103 ? 12.608 -4.151 -11.822 1.00 91.69 103 ALA A CA 1
ATOM 845 C C . ALA A 1 103 ? 13.875 -3.960 -12.677 1.00 91.69 103 ALA A C 1
ATOM 847 O O . ALA A 1 103 ? 14.219 -2.847 -13.069 1.00 91.69 103 ALA A O 1
ATOM 848 N N . LYS A 1 104 ? 14.592 -5.052 -12.974 1.00 91.44 104 LYS A N 1
ATOM 849 C CA . LYS A 1 104 ? 15.808 -5.003 -13.810 1.00 91.44 104 LYS A CA 1
ATOM 850 C C . LYS A 1 104 ? 15.492 -4.656 -15.270 1.00 91.44 104 LYS A C 1
ATOM 852 O O . LYS A 1 104 ? 16.165 -3.808 -15.857 1.00 91.44 104 LYS A O 1
ATOM 857 N N . ASN A 1 105 ? 14.458 -5.294 -15.814 1.00 92.25 105 ASN A N 1
ATOM 858 C CA . ASN A 1 105 ? 14.106 -5.233 -17.231 1.00 92.25 105 ASN A CA 1
ATOM 859 C C . ASN A 1 105 ? 13.051 -4.156 -17.488 1.00 92.25 105 ASN A C 1
ATOM 861 O O . ASN A 1 105 ? 12.154 -3.954 -16.663 1.00 92.25 105 ASN A O 1
ATOM 865 N N . ASN A 1 106 ? 13.141 -3.518 -18.655 1.00 91.12 106 ASN A N 1
ATOM 866 C CA . ASN A 1 106 ? 12.163 -2.535 -19.103 1.00 91.12 106 ASN A CA 1
ATOM 867 C C . ASN A 1 106 ? 10.850 -3.232 -19.486 1.00 91.12 106 ASN A C 1
ATOM 869 O O . ASN A 1 106 ? 10.858 -4.292 -20.107 1.00 91.12 106 ASN A O 1
ATOM 873 N N . THR A 1 107 ? 9.730 -2.623 -19.118 1.00 89.62 107 THR A N 1
ATOM 874 C CA . THR A 1 107 ? 8.374 -3.040 -19.475 1.00 89.62 107 THR A CA 1
ATOM 875 C C . THR A 1 107 ? 7.654 -1.909 -20.198 1.00 89.62 107 THR A C 1
ATOM 877 O O . THR A 1 107 ? 7.969 -0.728 -20.010 1.00 89.62 107 THR A O 1
ATOM 880 N N . VAL A 1 108 ? 6.680 -2.270 -21.034 1.00 91.50 108 VAL A N 1
ATOM 881 C CA . VAL A 1 108 ? 5.822 -1.299 -21.721 1.00 91.50 108 VAL A CA 1
ATOM 882 C C . VAL A 1 108 ? 5.089 -0.433 -20.694 1.00 91.50 108 VAL A C 1
ATOM 884 O O . VAL A 1 108 ? 4.619 -0.928 -19.672 1.00 91.50 108 VAL A O 1
ATOM 887 N N . THR A 1 109 ? 5.052 0.876 -20.930 1.00 89.69 109 THR A N 1
ATOM 888 C CA . THR A 1 109 ? 4.322 1.838 -20.092 1.00 89.69 109 THR A CA 1
ATOM 889 C C . THR A 1 109 ? 3.166 2.391 -20.924 1.00 89.69 109 THR A C 1
ATOM 891 O O . THR A 1 109 ? 3.405 2.765 -22.074 1.00 89.69 109 THR A O 1
ATOM 894 N N . PRO A 1 110 ? 1.929 2.454 -20.399 1.00 89.06 110 PRO A N 1
ATOM 895 C CA . PRO A 1 110 ? 0.809 3.001 -21.156 1.00 89.06 110 PRO A CA 1
ATOM 896 C C . PRO A 1 110 ? 1.074 4.474 -21.491 1.00 89.06 110 PRO A C 1
ATOM 898 O O . PRO A 1 110 ? 1.341 5.277 -20.599 1.00 89.06 110 PRO A O 1
ATOM 901 N N . GLY A 1 111 ? 1.041 4.815 -22.782 1.00 89.94 111 GLY A N 1
ATOM 902 C CA . GLY A 1 111 ? 1.248 6.186 -23.266 1.00 89.94 111 GLY A CA 1
ATOM 903 C C . GLY A 1 111 ? 2.668 6.736 -23.088 1.00 89.94 111 GLY A C 1
ATOM 904 O O . GLY A 1 111 ? 2.861 7.946 -23.171 1.00 89.94 111 GLY A O 1
ATOM 905 N N . GLY A 1 112 ? 3.665 5.885 -22.824 1.00 90.06 112 GLY A N 1
ATOM 906 C CA . GLY A 1 112 ? 5.029 6.326 -22.544 1.00 90.06 112 GLY A CA 1
ATOM 907 C C . GLY A 1 112 ? 6.106 5.415 -23.118 1.00 90.06 112 GLY A C 1
ATOM 908 O O . GLY A 1 112 ? 5.847 4.321 -23.617 1.00 90.06 112 GLY A O 1
ATOM 909 N N . LYS A 1 113 ? 7.357 5.872 -23.014 1.00 92.25 113 LYS A N 1
ATOM 910 C CA . LYS A 1 113 ? 8.528 5.060 -23.366 1.00 92.25 113 LYS A CA 1
ATOM 911 C C . LYS A 1 113 ? 8.655 3.873 -22.393 1.00 92.25 113 LYS A C 1
ATOM 913 O O . LYS A 1 113 ? 8.271 4.017 -21.231 1.00 92.25 113 LYS A O 1
ATOM 918 N N . PRO A 1 114 ? 9.195 2.716 -22.818 1.00 91.94 114 PRO A N 1
ATOM 919 C CA . PRO A 1 114 ? 9.400 1.577 -21.927 1.00 91.94 114 PRO A CA 1
ATOM 920 C C . PRO A 1 114 ? 10.270 1.939 -20.716 1.00 91.94 114 PRO A C 1
ATOM 922 O O . PRO A 1 114 ? 11.350 2.507 -20.867 1.00 91.94 114 PRO A O 1
ATOM 925 N N . ASN A 1 115 ? 9.815 1.574 -19.516 1.00 91.12 115 ASN A N 1
ATOM 926 C CA . ASN A 1 115 ? 10.450 1.924 -18.244 1.00 91.12 115 ASN A CA 1
ATOM 927 C C . ASN A 1 115 ? 10.652 0.690 -17.367 1.00 91.12 115 ASN A C 1
ATOM 929 O O . ASN A 1 115 ? 10.002 -0.335 -17.537 1.00 91.12 115 ASN A O 1
ATOM 933 N N . LYS A 1 116 ? 11.518 0.802 -16.359 1.00 90.81 116 LYS A N 1
ATOM 934 C CA . LYS A 1 116 ? 11.732 -0.248 -15.344 1.00 90.81 116 LYS A CA 1
ATOM 935 C C . LYS A 1 116 ? 10.675 -0.268 -14.239 1.00 90.81 116 LYS A C 1
ATOM 937 O O . LYS A 1 116 ? 10.710 -1.141 -13.372 1.00 90.81 116 LYS A O 1
ATOM 942 N N . SER A 1 117 ? 9.792 0.727 -14.216 1.00 90.19 117 SER A N 1
ATOM 943 C CA . SER A 1 117 ? 8.739 0.880 -13.216 1.00 90.19 117 SER A CA 1
ATOM 944 C C . SER A 1 117 ? 7.580 -0.066 -13.486 1.00 90.19 117 SER A C 1
ATOM 946 O O . SER A 1 117 ? 7.095 -0.150 -14.613 1.00 90.19 117 SER A O 1
ATOM 948 N N . ARG A 1 118 ? 7.107 -0.719 -12.430 1.00 89.19 118 ARG A N 1
ATOM 949 C CA . ARG A 1 118 ? 5.953 -1.614 -12.443 1.00 89.19 118 ARG A CA 1
ATOM 950 C C . ARG A 1 118 ? 4.996 -1.229 -11.327 1.00 89.19 118 ARG A C 1
ATOM 952 O O . ARG A 1 118 ? 5.424 -0.674 -10.311 1.00 89.19 118 ARG A O 1
ATOM 959 N N . VAL A 1 119 ? 3.719 -1.509 -11.553 1.00 90.62 119 VAL A N 1
ATOM 960 C CA . VAL A 1 119 ? 2.630 -1.210 -10.626 1.00 90.62 119 VAL A CA 1
ATOM 961 C C . VAL A 1 119 ? 1.799 -2.474 -10.432 1.00 90.62 119 VAL A C 1
ATOM 963 O O . VAL A 1 119 ? 1.510 -3.152 -11.418 1.00 90.62 119 VAL A O 1
ATOM 966 N N . ILE A 1 120 ? 1.470 -2.783 -9.176 1.00 91.38 120 ILE A N 1
ATOM 967 C CA . ILE A 1 120 ? 0.440 -3.758 -8.782 1.00 91.38 120 ILE A CA 1
ATOM 968 C C . ILE A 1 120 ? -0.759 -2.979 -8.259 1.00 91.38 120 ILE A C 1
ATOM 970 O O . ILE A 1 120 ? -0.511 -2.024 -7.480 1.00 91.38 120 ILE A O 1
#

Organism: Camelus ferus (NCBI:txid419612)

Sequence (120 aa):
MRRSEMGRVYTVLRVQPTGTCSFLGTTYRYRKPSWRLWRPAGNRTSKTINMSGRLWSKAIFAGYKRGLRNQREHTALLKIEGVYAGDETEFFLGKRCAYMYKAKNNTVTPGGKPNKSRVI

Foldseek 3Di:
DPPFPQWWKWFQAQDDPDDDDDDDDDDDDDDDDDDDDDDPDDDPPPPPPPVPDDRTWTKDFPDADDDPPDGDRVGTDIHTPPDDDPVVCVSVPPIDMKGKHFDPDWDDDVVDDTGRIDID

InterPro domains:
  IPR001780 Large ribosomal subunit protein eL33 [PF01247] (55-119)
  IPR001780 Large ribosomal subunit protein eL33 [PTHR10902] (52-120)
  IPR009000 Translation protein, beta-barrel domain superfamily [SSF50447] (55-105)
  IPR038661 Large ribosomal subunit protein eL33 superfamily [G3DSA:2.40.10.190] (51-120)

Secondary structure (DSSP, 8-state):
-----PPEEEEE--------------------------------------SS---EEEEEEEEEEE-SS-EEEEEEEEEETT--SSGGGGGGTT-EEEEEEEEEEEEEETTEEEEEEEE-

pLDDT: mean 71.59, std 23.55, range [27.58, 97.5]

Radius of gyration: 20.98 Å; chains: 1; bounding box: 39×49×54 Å